Protein AF-G8BQT1-F1 (afdb_monomer)

Nearest PDB structures (foldseek):
  8h2i-assembly1_ch  TM=5.719E-01  e=2.050E+00  Paramecium bursaria Chlorella virus 1
  5mmm-assembly1_t  TM=3.928E-01  e=2.296E+00  Spinacia oleracea
  8s9s-assembly1_4  TM=4.105E-01  e=6.371E+00  Homo sapiens
  8g3k-assembly1_A  TM=3.307E-01  e=2.880E+00  Thermoplasma acidophilum

InterPro domains:
  IPR003103 BAG domain [PF02179] (77-161)
  IPR003103 BAG domain [PS51035] (76-162)
  IPR003103 BAG domain [SM00264] (76-162)
  IPR036533 BAG domain superfamily [G3DSA:1.20.58.120] (44-163)

Mean predicted aligned error: 17.6 Å

Secondary structure (DSSP, 8-state):
-HHHHHHHHHHHHHHHHHHSSS-SSSTTS-SSSSSSSSSSTTS-------------------------PPPPHHHHHHHHHHHIIIIIHHHHHHHHHS----HHHHHHHHHHHHHHHHHHHHHHT---TT---HHHHHHHHHHHHHHHHHHHHHHHHHHHTT-

pLDDT: mean 77.18, std 21.78, range [40.47, 98.38]

Radius of gyration: 25.35 Å; Cα contacts (8 Å, |Δi|>4): 54; chains: 1; bounding box: 55×71×44 Å

Structure (mmCIF, N/CA/C/O backbone):
data_AF-G8BQT1-F1
#
_entry.id   AF-G8BQT1-F1
#
loop_
_atom_site.group_PDB
_atom_site.id
_atom_site.type_symbol
_atom_site.label_atom_id
_atom_site.label_alt_id
_atom_site.label_comp_id
_atom_site.label_asym_id
_atom_site.label_entity_id
_atom_site.label_seq_id
_atom_site.pdbx_PDB_ins_code
_atom_site.Cartn_x
_atom_site.Cartn_y
_atom_site.Cartn_z
_atom_site.occupancy
_atom_site.B_iso_or_equiv
_atom_site.auth_seq_id
_atom_site.auth_comp_id
_atom_site.auth_asym_id
_atom_site.auth_atom_id
_atom_site.pdbx_PDB_model_num
ATOM 1 N N . MET A 1 1 ? 0.818 -23.096 -21.184 1.00 52.56 1 MET A N 1
ATOM 2 C CA . MET A 1 1 ? 0.727 -21.681 -20.762 1.00 52.56 1 MET A CA 1
ATOM 3 C C . MET A 1 1 ? -0.495 -20.977 -21.369 1.00 52.56 1 MET A C 1
ATOM 5 O O . MET A 1 1 ? -0.801 -19.881 -20.934 1.00 52.56 1 MET A O 1
ATOM 9 N N . ASP A 1 2 ? -1.250 -21.609 -22.280 1.00 54.81 2 ASP A N 1
ATOM 10 C CA . ASP A 1 2 ? -2.342 -20.947 -23.026 1.00 54.81 2 ASP A CA 1
ATOM 11 C C . ASP A 1 2 ? -3.727 -20.986 -22.358 1.00 54.81 2 ASP A C 1
ATOM 13 O O . ASP A 1 2 ? -4.581 -20.151 -22.640 1.00 54.81 2 ASP A O 1
ATOM 17 N N . LEU A 1 3 ? -3.955 -21.904 -21.414 1.00 52.44 3 LEU A N 1
ATOM 18 C CA . LEU A 1 3 ? -5.276 -22.094 -20.796 1.00 52.44 3 LEU A CA 1
ATOM 19 C C . LEU A 1 3 ? -5.653 -20.969 -19.813 1.00 52.44 3 LEU A C 1
ATOM 21 O O . LEU A 1 3 ? -6.826 -20.660 -19.629 1.00 52.44 3 LEU A O 1
ATOM 25 N N . PHE A 1 4 ? -4.650 -20.326 -19.208 1.00 53.50 4 PHE A N 1
ATOM 26 C CA . PHE A 1 4 ? -4.848 -19.231 -18.255 1.00 53.50 4 PHE A CA 1
ATOM 27 C C . PHE A 1 4 ? -5.068 -17.884 -18.963 1.00 53.50 4 PHE A C 1
ATOM 29 O O . PHE A 1 4 ? -5.833 -17.052 -18.483 1.00 53.50 4 PHE A O 1
ATOM 36 N N . GLN A 1 5 ? -4.455 -17.698 -20.139 1.00 55.06 5 GLN A N 1
ATOM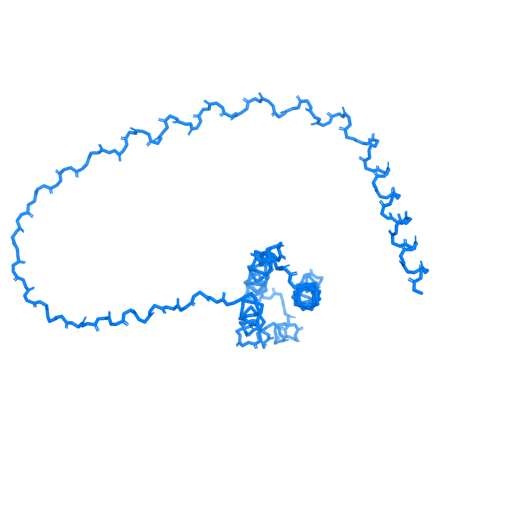 37 C CA . GLN A 1 5 ? -4.669 -16.530 -20.997 1.00 55.06 5 GLN A CA 1
ATOM 38 C C . GLN A 1 5 ? -6.100 -16.527 -21.558 1.00 55.06 5 GLN A C 1
ATOM 40 O O . GLN A 1 5 ? -6.791 -15.513 -21.522 1.00 55.06 5 GLN A O 1
ATOM 45 N N . GLN A 1 6 ? -6.568 -17.699 -21.999 1.00 61.28 6 GLN A N 1
ATOM 46 C CA . GLN A 1 6 ? -7.884 -17.858 -22.611 1.00 61.28 6 GLN A CA 1
ATOM 47 C C . GLN A 1 6 ? -9.032 -17.677 -21.605 1.00 61.28 6 GLN A C 1
ATOM 49 O O . GLN A 1 6 ? -10.065 -17.101 -21.953 1.00 61.28 6 GLN A O 1
ATOM 54 N N . LEU A 1 7 ? -8.843 -18.105 -20.350 1.00 55.06 7 LEU A N 1
ATOM 55 C CA . LEU A 1 7 ? -9.815 -17.870 -19.279 1.00 55.06 7 LEU A CA 1
ATOM 56 C C . LEU A 1 7 ? -9.953 -16.367 -18.981 1.00 55.06 7 LEU A C 1
ATOM 58 O O . LEU A 1 7 ? -11.063 -15.848 -18.901 1.00 55.06 7 LEU A O 1
ATOM 62 N N . PHE A 1 8 ? -8.825 -15.650 -18.927 1.00 65.56 8 PHE A N 1
ATOM 63 C CA . PHE A 1 8 ? -8.806 -14.215 -18.644 1.00 65.56 8 PHE A CA 1
ATOM 64 C C . PHE A 1 8 ? -9.430 -13.383 -19.777 1.00 65.56 8 PHE A C 1
ATOM 66 O O . PHE A 1 8 ? -10.207 -12.470 -19.507 1.00 65.56 8 PHE A O 1
ATOM 73 N N . ASP A 1 9 ? -9.148 -13.722 -21.041 1.00 69.75 9 ASP A N 1
ATOM 74 C CA . ASP A 1 9 ? -9.708 -13.021 -22.205 1.00 69.75 9 ASP A CA 1
ATOM 75 C C . ASP A 1 9 ? -11.224 -13.213 -22.346 1.00 69.75 9 ASP A C 1
ATOM 77 O O . ASP A 1 9 ? -11.929 -12.304 -22.795 1.00 69.75 9 ASP A O 1
ATOM 81 N N . THR A 1 10 ? -11.740 -14.384 -21.967 1.00 67.25 10 THR A N 1
ATOM 82 C CA . THR A 1 10 ? -13.173 -14.691 -22.083 1.00 67.25 10 THR A CA 1
ATOM 83 C C . THR A 1 10 ? -13.983 -13.917 -21.042 1.00 67.25 10 THR A C 1
ATOM 85 O O . THR A 1 10 ? -14.992 -13.292 -21.384 1.00 67.25 10 THR A O 1
ATOM 88 N N . ASP A 1 11 ? -13.492 -13.859 -19.801 1.00 67.00 11 ASP A N 1
ATOM 89 C CA . ASP A 1 11 ? -14.143 -13.115 -18.721 1.00 67.00 11 ASP A CA 1
ATOM 90 C C . ASP A 1 11 ? -14.103 -11.598 -18.962 1.00 67.00 11 ASP A C 1
ATOM 92 O O . ASP A 1 11 ? -15.129 -10.925 -18.819 1.00 67.00 11 ASP A O 1
ATOM 96 N N . LEU A 1 12 ? -12.969 -11.057 -19.430 1.00 61.59 12 LEU A N 1
ATOM 97 C CA . LEU A 1 12 ? -12.832 -9.631 -19.765 1.00 61.59 12 LEU A CA 1
ATOM 98 C C . LEU A 1 12 ? -13.763 -9.199 -20.900 1.00 61.59 12 LEU A C 1
ATOM 100 O O . LEU A 1 12 ? -14.423 -8.163 -20.797 1.00 61.59 12 LEU A O 1
ATOM 104 N N . LYS A 1 13 ? -13.857 -9.996 -21.972 1.00 65.38 13 LYS A N 1
ATOM 105 C CA . LYS A 1 13 ? -14.766 -9.705 -23.093 1.00 65.38 13 LYS A CA 1
ATOM 106 C C . LYS A 1 13 ? -16.230 -9.728 -22.661 1.00 65.38 13 LYS A C 1
ATOM 108 O O . LYS A 1 13 ? -17.010 -8.903 -23.135 1.00 65.38 13 LYS A O 1
ATOM 113 N N . SER A 1 14 ? -16.601 -10.618 -21.739 1.00 64.81 14 SER A N 1
ATOM 114 C CA . SER A 1 14 ? -17.972 -10.683 -21.220 1.00 64.81 14 SER A CA 1
ATOM 115 C C . SER A 1 14 ? -18.348 -9.439 -20.397 1.00 64.81 14 SER A C 1
ATOM 117 O O . SER A 1 14 ? -19.449 -8.910 -20.551 1.00 64.81 14 SER A O 1
ATOM 119 N N . LEU A 1 15 ? -17.415 -8.908 -19.597 1.00 57.41 15 LEU A N 1
ATOM 120 C CA . LEU A 1 15 ? -17.624 -7.707 -18.780 1.00 57.41 15 LEU A CA 1
ATOM 121 C C . LEU A 1 15 ? -17.677 -6.426 -19.625 1.00 57.41 15 LEU A C 1
ATOM 123 O O . LEU A 1 15 ? -18.504 -5.548 -19.367 1.00 57.41 15 LEU A O 1
ATOM 127 N N . ILE A 1 16 ? -16.849 -6.338 -20.672 1.00 61.84 16 ILE A N 1
ATOM 128 C CA . ILE A 1 16 ? -16.875 -5.216 -21.623 1.00 61.84 16 ILE A CA 1
ATOM 129 C C . ILE A 1 16 ? -18.196 -5.208 -22.402 1.00 61.84 16 ILE A C 1
ATOM 131 O O . ILE A 1 16 ? -18.852 -4.170 -22.471 1.00 61.84 16 ILE A O 1
ATOM 135 N N . ASN A 1 17 ? -18.641 -6.363 -22.910 1.00 59.59 17 ASN A N 1
ATOM 136 C CA . ASN A 1 17 ? -19.909 -6.459 -23.641 1.00 59.59 17 ASN A CA 1
ATOM 137 C C . ASN A 1 17 ? -21.129 -6.186 -22.750 1.00 59.59 17 ASN A C 1
ATOM 139 O O . ASN A 1 17 ? -22.110 -5.614 -23.218 1.00 59.59 17 ASN A O 1
ATOM 143 N N . LYS A 1 18 ? -21.065 -6.529 -21.457 1.00 52.91 18 LYS A N 1
ATOM 144 C CA . LYS A 1 18 ? -22.128 -6.202 -20.497 1.00 52.91 18 LYS A CA 1
ATOM 145 C C . LYS A 1 18 ? -22.198 -4.701 -20.177 1.00 52.91 18 LYS A C 1
ATOM 147 O O . LYS A 1 18 ? -23.274 -4.199 -19.890 1.00 52.91 18 LYS A O 1
ATOM 152 N N . THR A 1 19 ? -21.085 -3.973 -20.295 1.00 48.53 19 THR A N 1
ATOM 153 C CA . THR A 1 19 ? -20.998 -2.537 -19.962 1.00 48.53 19 THR A CA 1
ATOM 154 C C . THR A 1 19 ? -21.364 -1.610 -21.137 1.00 48.53 19 THR A C 1
ATOM 156 O O . THR A 1 19 ? -21.587 -0.415 -20.937 1.00 48.53 19 THR A O 1
ATOM 159 N N . GLN A 1 20 ? -21.472 -2.123 -22.369 1.00 50.78 20 GLN A N 1
ATOM 160 C CA . GLN A 1 20 ? -21.823 -1.300 -23.538 1.00 50.78 20 GLN A CA 1
ATOM 161 C C . GLN A 1 20 ? -23.331 -1.071 -23.735 1.00 50.78 20 GLN A C 1
ATOM 163 O O . GLN A 1 20 ? -23.698 -0.119 -24.421 1.00 50.78 20 GLN A O 1
ATOM 168 N N . ASN A 1 21 ? -24.204 -1.857 -23.098 1.00 54.78 21 ASN A N 1
ATOM 169 C CA . ASN A 1 21 ? -25.655 -1.725 -23.291 1.00 54.78 21 ASN A CA 1
ATOM 170 C C . ASN A 1 21 ? -26.336 -0.708 -22.354 1.00 54.78 21 ASN A C 1
ATOM 172 O O . ASN A 1 21 ? -27.424 -0.240 -22.678 1.00 54.78 21 ASN A O 1
ATOM 176 N N . ASP A 1 22 ? -25.684 -0.289 -21.263 1.00 51.84 22 ASP A N 1
ATOM 177 C CA . ASP A 1 22 ? -26.318 0.559 -20.235 1.00 51.84 22 ASP A CA 1
ATOM 178 C C . ASP A 1 22 ? -25.917 2.050 -20.313 1.00 51.84 22 ASP A C 1
ATOM 180 O O . ASP A 1 22 ? -26.463 2.888 -19.597 1.00 51.84 22 ASP A O 1
ATOM 184 N N . ASN A 1 23 ? -24.990 2.423 -21.206 1.00 50.78 23 ASN A N 1
ATOM 185 C CA . ASN A 1 23 ? -24.334 3.741 -21.182 1.00 50.78 23 ASN A CA 1
ATOM 186 C C . ASN A 1 23 ? -24.748 4.730 -22.288 1.00 50.78 23 ASN A C 1
ATOM 188 O O . ASN A 1 23 ? -24.192 5.824 -22.354 1.00 50.78 23 ASN A O 1
ATOM 192 N N . LEU A 1 24 ? -25.753 4.425 -23.117 1.00 46.53 24 LEU A N 1
ATOM 193 C CA . LEU A 1 24 ? -26.230 5.365 -24.151 1.00 46.53 24 LEU A CA 1
ATOM 194 C C . LEU A 1 24 ? -27.171 6.472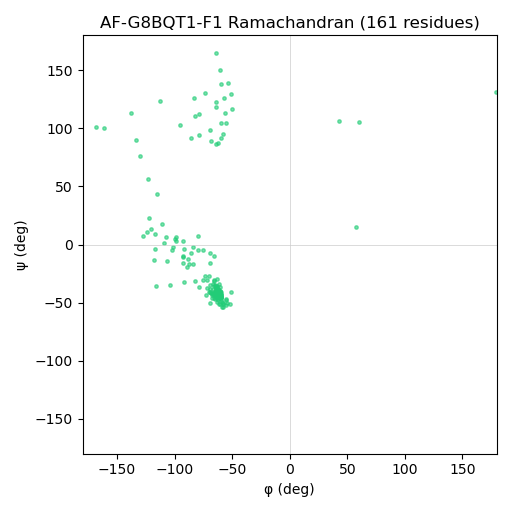 -23.625 1.00 46.53 24 LEU A C 1
ATOM 196 O O . LEU A 1 24 ? -27.515 7.382 -24.372 1.00 46.53 24 LEU A O 1
ATOM 200 N N . MET A 1 25 ? -27.550 6.440 -22.341 1.00 46.62 25 MET A N 1
ATOM 201 C CA . MET A 1 25 ? -28.418 7.452 -21.708 1.00 46.62 25 MET A CA 1
ATOM 202 C C . MET A 1 25 ? -27.689 8.416 -20.754 1.00 46.62 25 MET A C 1
ATOM 204 O O . MET A 1 25 ? -28.234 9.463 -20.417 1.00 46.62 25 MET A O 1
ATOM 208 N N . ALA A 1 26 ? -26.451 8.125 -20.341 1.00 48.44 26 ALA A N 1
ATOM 209 C CA . ALA A 1 26 ? -25.734 8.940 -19.348 1.00 48.44 26 ALA A CA 1
ATOM 210 C C . ALA A 1 26 ? -24.840 10.047 -19.953 1.00 48.44 26 ALA A C 1
ATOM 212 O O . ALA A 1 26 ? -24.363 10.926 -19.236 1.00 48.44 26 ALA A O 1
ATOM 213 N N . THR A 1 27 ? -24.614 10.043 -21.271 1.00 51.41 27 THR A N 1
ATOM 214 C CA . THR A 1 27 ? -23.631 10.921 -21.944 1.00 51.41 27 THR A CA 1
ATOM 215 C C . THR A 1 27 ? -24.153 12.330 -22.284 1.00 51.41 27 THR A C 1
ATOM 217 O O . THR A 1 27 ? -23.384 13.163 -22.752 1.00 51.41 27 THR A O 1
ATOM 220 N N . LEU A 1 28 ? -25.424 12.662 -22.014 1.00 52.19 28 LEU A N 1
ATOM 221 C CA . LEU A 1 28 ? -26.019 13.957 -22.405 1.00 52.19 28 LEU A CA 1
ATOM 222 C C . LEU A 1 28 ? -26.080 15.040 -21.306 1.00 52.19 28 LEU A C 1
ATOM 224 O O . LEU A 1 28 ? -26.563 16.135 -21.581 1.00 52.19 28 LEU A O 1
ATOM 228 N N . CYS A 1 29 ? -25.560 14.806 -20.093 1.00 52.22 29 CYS A N 1
ATOM 229 C CA . CYS A 1 29 ? -25.749 15.741 -18.965 1.00 52.22 29 CYS A CA 1
ATOM 230 C C . CYS A 1 29 ? -24.505 16.539 -18.505 1.00 52.22 29 CYS A C 1
ATOM 232 O O . CYS A 1 29 ? -24.621 17.325 -17.568 1.00 52.22 29 CYS A O 1
ATOM 234 N N . ILE A 1 30 ? -23.323 16.396 -19.126 1.00 53.72 30 ILE A N 1
ATOM 235 C CA . ILE A 1 30 ? -22.056 16.981 -18.608 1.00 53.72 30 ILE A CA 1
ATOM 236 C C . ILE A 1 30 ? -21.452 18.054 -19.543 1.00 53.72 30 ILE A C 1
ATOM 238 O O . ILE A 1 30 ? -20.251 18.085 -19.785 1.00 53.72 30 ILE A O 1
ATOM 242 N N . THR A 1 31 ? -22.263 18.966 -20.086 1.00 55.53 31 THR A N 1
ATOM 243 C CA . THR A 1 31 ? -21.783 20.098 -20.922 1.00 55.53 31 THR A CA 1
ATOM 244 C C . THR A 1 31 ? -22.174 21.485 -20.388 1.00 55.53 31 THR A C 1
ATOM 246 O O . THR A 1 31 ? -22.195 22.450 -21.145 1.00 55.53 31 THR A O 1
ATOM 249 N N . GLY A 1 32 ? -22.459 21.626 -19.083 1.00 52.59 32 GLY A N 1
ATOM 250 C CA . GLY A 1 32 ? -23.057 22.860 -18.536 1.00 52.59 32 GLY A CA 1
ATOM 251 C C . GLY A 1 32 ? -22.284 23.684 -17.493 1.00 52.59 32 GLY A C 1
ATOM 252 O O . GLY A 1 32 ? -22.700 24.806 -17.230 1.00 52.59 32 GLY A O 1
ATOM 253 N N . VAL A 1 33 ? -21.205 23.196 -16.858 1.00 53.03 33 VAL A N 1
ATOM 254 C CA . VAL A 1 33 ? -20.730 23.806 -15.579 1.00 53.03 33 VAL A CA 1
ATOM 255 C C . VAL A 1 33 ? -19.261 24.283 -15.581 1.00 53.03 33 VAL A C 1
ATOM 257 O O . VAL A 1 33 ? -18.722 24.661 -14.548 1.00 53.03 33 VAL A O 1
ATOM 260 N N . THR A 1 34 ? -18.574 24.340 -16.725 1.00 51.84 34 THR A N 1
ATOM 261 C CA . THR A 1 34 ? -17.126 24.661 -16.770 1.00 51.84 34 THR A CA 1
ATOM 262 C C . THR A 1 34 ? -16.763 26.142 -16.976 1.00 51.84 34 THR A C 1
ATOM 264 O O . THR A 1 34 ? -15.579 26.466 -17.023 1.00 51.84 34 THR A O 1
ATOM 267 N N . ALA A 1 35 ? -17.721 27.075 -17.052 1.00 55.19 35 ALA A N 1
ATOM 268 C CA . ALA A 1 35 ? -17.442 28.449 -17.504 1.00 55.19 35 ALA A CA 1
ATOM 269 C C . ALA A 1 35 ? -17.309 29.545 -16.418 1.00 55.19 35 ALA A C 1
ATOM 271 O O . ALA A 1 35 ? -17.028 30.688 -16.768 1.00 55.19 35 ALA A O 1
ATOM 272 N N . THR A 1 36 ? -17.476 29.267 -15.117 1.00 54.00 36 THR A N 1
ATOM 273 C CA . THR A 1 36 ? -17.585 30.346 -14.099 1.00 54.00 36 THR A CA 1
ATOM 274 C C . THR A 1 36 ? -16.484 30.403 -13.032 1.00 54.00 36 THR A C 1
ATOM 276 O O . THR A 1 36 ? -16.444 31.364 -12.267 1.00 54.00 36 THR A O 1
ATOM 279 N N . LEU A 1 37 ? -15.531 29.462 -12.991 1.00 54.06 37 LEU A N 1
ATOM 280 C CA . LEU A 1 37 ? -14.495 29.420 -11.937 1.00 54.06 37 LEU A CA 1
ATOM 281 C C . LEU A 1 37 ? -13.121 30.004 -12.328 1.00 54.06 37 LEU A C 1
ATOM 283 O O . LEU A 1 37 ? -12.194 29.976 -11.522 1.00 54.06 37 LEU A O 1
ATOM 287 N N . LEU A 1 38 ? -12.978 30.592 -13.522 1.00 55.50 38 LEU A N 1
ATOM 288 C CA . LEU A 1 38 ? -11.717 31.202 -13.987 1.00 55.50 38 LEU A CA 1
ATOM 289 C C . LEU A 1 38 ? -11.572 32.707 -13.676 1.00 55.50 38 LEU A C 1
ATOM 291 O O . LEU A 1 38 ? -10.509 33.276 -13.908 1.00 55.50 38 LEU A O 1
ATOM 295 N N . ALA A 1 39 ? -12.586 33.361 -13.099 1.00 54.22 39 ALA A N 1
ATOM 296 C CA . ALA A 1 39 ? -12.560 34.809 -12.844 1.00 54.22 39 ALA A CA 1
ATOM 297 C C . ALA A 1 39 ? -12.037 35.222 -11.449 1.00 54.22 39 ALA A C 1
ATOM 299 O O . ALA A 1 39 ? -11.786 36.402 -11.216 1.00 54.22 39 ALA A O 1
ATOM 300 N N . ILE A 1 40 ? -11.837 34.285 -10.512 1.00 56.19 40 ILE A N 1
ATOM 301 C CA . ILE A 1 40 ? -11.479 34.618 -9.114 1.00 56.19 40 ILE A CA 1
ATOM 302 C C . ILE A 1 40 ? -9.953 34.634 -8.881 1.00 56.19 40 ILE A C 1
ATOM 304 O O . ILE A 1 40 ? -9.473 35.239 -7.923 1.00 56.19 40 ILE A O 1
ATOM 308 N N . PHE A 1 41 ? -9.151 34.054 -9.781 1.00 52.88 41 PHE A N 1
ATOM 309 C CA . PHE A 1 41 ? -7.697 33.944 -9.588 1.00 52.88 41 PHE A CA 1
ATOM 310 C C . PHE A 1 41 ? -6.874 35.168 -10.040 1.00 52.88 41 PHE A C 1
ATOM 312 O O . PHE A 1 41 ? -5.683 35.234 -9.745 1.00 52.88 41 PHE A O 1
ATOM 319 N N . LEU A 1 42 ? -7.481 36.165 -10.699 1.00 55.81 42 LEU A N 1
ATOM 320 C CA . LEU A 1 42 ? -6.756 37.306 -11.289 1.00 55.81 42 LEU A CA 1
ATOM 321 C C . LEU A 1 42 ? -6.755 38.602 -10.452 1.00 55.81 42 LEU A C 1
ATOM 323 O O . LEU A 1 42 ? -6.230 39.612 -10.907 1.00 55.81 42 LEU A O 1
ATOM 327 N N . LEU A 1 43 ? -7.278 38.600 -9.218 1.00 52.12 43 LEU A N 1
ATOM 328 C CA . LEU A 1 43 ? -7.468 39.836 -8.430 1.00 52.12 43 LEU A CA 1
ATOM 329 C C . LEU A 1 43 ? -6.733 39.906 -7.083 1.00 52.12 43 LEU A C 1
ATOM 331 O O . LEU A 1 43 ? -6.988 40.813 -6.295 1.00 52.12 43 LEU A O 1
ATOM 335 N N . LYS A 1 44 ? -5.775 39.014 -6.800 1.00 46.50 44 LYS A N 1
ATOM 336 C CA . LYS A 1 44 ? -5.012 39.070 -5.535 1.00 46.50 44 LYS A CA 1
ATOM 337 C C . LYS A 1 44 ? -3.505 39.171 -5.748 1.00 46.50 44 LYS A C 1
ATOM 339 O O . LYS A 1 44 ? -2.721 38.381 -5.239 1.00 46.50 44 LYS A O 1
ATOM 344 N N . SER A 1 45 ? -3.118 40.206 -6.490 1.00 45.41 45 SER A N 1
ATOM 345 C CA . SER A 1 45 ? -1.738 40.656 -6.685 1.00 45.41 45 SER A CA 1
ATOM 346 C C . SER A 1 45 ? -1.648 42.167 -6.424 1.00 45.41 45 SER A C 1
ATOM 348 O O . SER A 1 45 ? -1.562 42.961 -7.353 1.00 45.41 45 SER A O 1
ATOM 350 N N . SER A 1 46 ? -1.666 42.576 -5.152 1.00 47.00 46 SER A N 1
ATOM 351 C CA . SER A 1 46 ? -0.982 43.798 -4.699 1.00 47.00 46 SER A CA 1
ATOM 352 C C . SER A 1 46 ? -0.928 43.843 -3.170 1.00 47.00 46 SER A C 1
ATOM 354 O O . SER A 1 46 ? -1.893 44.205 -2.501 1.00 47.00 46 SER A O 1
ATOM 356 N N . SER A 1 47 ? 0.221 43.501 -2.597 1.00 40.50 47 SER A N 1
ATOM 357 C CA . SER A 1 47 ? 0.580 43.911 -1.240 1.00 40.50 47 SER A CA 1
ATOM 358 C C . SER A 1 47 ? 2.011 44.428 -1.284 1.00 40.50 47 SER A C 1
ATOM 360 O O . SER A 1 47 ? 2.983 43.683 -1.183 1.00 40.50 47 SER A O 1
ATOM 362 N N . ALA A 1 48 ? 2.127 45.730 -1.536 1.00 47.06 48 ALA A N 1
ATOM 363 C CA . ALA A 1 48 ? 3.370 46.473 -1.435 1.00 47.06 48 ALA A CA 1
ATOM 364 C C . ALA A 1 48 ? 3.548 46.925 0.022 1.00 47.06 48 ALA A C 1
ATOM 366 O O . ALA A 1 48 ? 3.071 47.983 0.423 1.00 47.06 48 ALA A O 1
ATOM 367 N N . GLY A 1 49 ? 4.226 46.107 0.827 1.00 40.47 49 GLY A N 1
ATOM 368 C CA . GLY A 1 49 ? 4.617 46.452 2.193 1.00 40.47 49 GLY A CA 1
ATOM 369 C C . GLY A 1 49 ? 6.044 47.000 2.252 1.00 40.47 49 GLY A C 1
ATOM 370 O O . GLY A 1 49 ? 7.007 46.238 2.211 1.00 40.47 49 GLY A O 1
ATOM 371 N N . LYS A 1 50 ? 6.201 48.322 2.387 1.00 45.78 50 LYS A N 1
ATOM 372 C CA . LYS A 1 50 ? 7.447 48.956 2.857 1.00 45.78 50 LYS A CA 1
ATOM 373 C C . LYS A 1 50 ? 7.470 48.943 4.391 1.00 45.78 50 LYS A C 1
ATOM 375 O O . LYS A 1 50 ? 6.584 49.550 4.973 1.00 45.78 50 LYS A O 1
ATOM 380 N N . SER A 1 51 ? 8.526 48.416 5.031 1.00 42.34 51 SER A N 1
ATOM 381 C CA . SER A 1 51 ? 9.253 49.132 6.108 1.00 42.34 51 SER A CA 1
ATOM 382 C C . SER A 1 51 ? 10.431 48.358 6.736 1.00 42.34 51 SER A C 1
ATOM 384 O O . SER A 1 51 ? 10.276 47.245 7.220 1.00 42.34 51 SER A O 1
ATOM 386 N N . LYS A 1 52 ? 11.566 49.071 6.816 1.00 43.84 52 LYS A N 1
ATOM 387 C CA . LYS A 1 52 ? 12.546 49.196 7.922 1.00 43.84 52 LYS A CA 1
ATOM 388 C C . LYS A 1 52 ? 13.312 47.964 8.464 1.00 43.84 52 LYS A C 1
ATOM 390 O O . LYS A 1 52 ? 12.861 47.227 9.323 1.00 43.84 52 LYS A O 1
ATOM 395 N N . LYS A 1 53 ? 14.597 47.935 8.073 1.00 45.69 53 LYS A N 1
ATOM 396 C CA . LYS A 1 53 ? 15.820 48.000 8.914 1.00 45.69 53 LYS A CA 1
ATOM 397 C C . LYS A 1 53 ? 15.836 47.175 10.218 1.00 45.69 53 LYS A C 1
ATOM 399 O O . LYS A 1 53 ? 15.347 47.613 11.250 1.00 45.69 53 LYS A O 1
ATOM 404 N N . GLY A 1 54 ? 16.601 46.080 10.200 1.00 41.75 54 GLY A N 1
ATOM 405 C CA . GLY A 1 54 ? 17.077 45.382 11.398 1.00 41.75 54 GLY A CA 1
ATOM 406 C C . GLY A 1 54 ? 18.276 44.480 11.094 1.00 41.75 54 GLY A C 1
ATOM 407 O O . GLY A 1 54 ? 18.119 43.380 10.575 1.00 41.75 54 GLY A O 1
ATOM 408 N N . LYS A 1 55 ? 19.493 44.946 11.409 1.00 49.41 55 LYS A N 1
ATOM 409 C CA . LYS A 1 55 ? 20.727 44.141 11.390 1.00 49.41 55 LYS A CA 1
ATOM 410 C C . LYS A 1 55 ? 20.627 43.036 12.449 1.00 49.41 55 LYS A C 1
ATOM 412 O O . LYS A 1 55 ? 20.623 43.350 13.634 1.00 49.41 55 LYS A O 1
ATOM 417 N N . LYS A 1 56 ? 20.674 41.762 12.049 1.00 46.44 56 LYS A N 1
ATOM 418 C CA . LYS A 1 56 ? 21.165 40.666 12.905 1.00 46.44 56 LYS A CA 1
ATOM 419 C C . LYS A 1 56 ? 22.044 39.724 12.081 1.00 46.44 56 LYS A C 1
ATOM 421 O O . LYS A 1 56 ? 21.571 39.048 11.173 1.00 46.44 56 LYS A O 1
ATOM 426 N N . LYS A 1 57 ? 23.340 39.710 12.417 1.00 51.62 57 LYS A N 1
ATOM 427 C CA . LYS A 1 57 ? 24.327 38.699 12.010 1.00 51.62 57 LYS A CA 1
ATOM 428 C C . LYS A 1 57 ? 23.742 37.315 12.318 1.00 51.62 57 LYS A C 1
ATOM 430 O O . LYS A 1 57 ? 23.522 37.000 13.483 1.00 51.62 57 LYS A O 1
ATOM 435 N N . LYS A 1 58 ? 23.514 36.492 11.295 1.00 45.09 58 LYS A N 1
ATOM 436 C CA . LYS A 1 58 ? 23.342 35.046 11.456 1.00 45.09 58 LYS A CA 1
ATOM 437 C C . LYS A 1 58 ? 24.535 34.366 10.806 1.00 45.09 58 LYS A C 1
ATOM 439 O O . LYS A 1 58 ? 24.831 34.613 9.638 1.00 45.09 58 LYS A O 1
ATOM 444 N N . LEU A 1 59 ? 25.237 33.562 11.602 1.00 48.81 59 LEU A N 1
ATOM 445 C CA . LEU A 1 59 ? 26.283 32.671 11.131 1.00 48.81 59 LEU A CA 1
ATOM 446 C C . LEU A 1 59 ? 25.733 31.844 9.965 1.00 48.81 59 LEU A C 1
ATOM 448 O O . LEU A 1 59 ? 24.662 31.242 10.075 1.00 48.81 59 LEU A O 1
ATOM 452 N N . LYS A 1 60 ? 26.475 31.821 8.853 1.00 44.41 60 LYS A N 1
ATOM 453 C CA . LYS A 1 60 ? 26.261 30.880 7.754 1.00 44.41 60 LYS A CA 1
ATOM 454 C C . LYS A 1 60 ? 26.527 29.471 8.287 1.00 44.41 60 LYS A C 1
ATOM 456 O O . LYS A 1 60 ? 27.629 28.952 8.157 1.00 44.41 60 LYS A O 1
ATOM 461 N N . LYS A 1 61 ? 25.513 28.840 8.879 1.00 49.12 61 LYS A N 1
ATOM 462 C CA . LYS A 1 61 ? 25.451 27.382 8.944 1.00 49.12 61 LYS A CA 1
ATOM 463 C C . LYS A 1 61 ? 25.214 26.954 7.501 1.00 49.12 61 LYS A C 1
ATOM 465 O O . LYS A 1 61 ? 24.108 27.116 6.986 1.00 49.12 61 LYS A O 1
ATOM 470 N N . GLN A 1 62 ? 26.289 26.566 6.815 1.00 47.16 62 GLN A N 1
ATOM 471 C CA . GLN A 1 62 ? 26.212 25.918 5.514 1.00 47.16 62 GLN A CA 1
ATOM 472 C C . GLN A 1 62 ? 25.361 24.669 5.709 1.00 47.16 62 GLN A C 1
ATOM 474 O O . GLN A 1 62 ? 25.815 23.633 6.179 1.00 47.16 62 GLN A O 1
ATOM 479 N N . ASN A 1 63 ? 24.075 24.823 5.426 1.00 42.97 63 ASN A N 1
ATOM 480 C CA . ASN A 1 63 ? 23.161 23.727 5.245 1.00 42.97 63 ASN A CA 1
ATOM 481 C C . ASN A 1 63 ? 23.634 23.086 3.939 1.00 42.97 63 ASN A C 1
ATOM 483 O O . ASN A 1 63 ? 23.261 23.545 2.858 1.00 42.97 63 ASN A O 1
ATOM 487 N N . MET A 1 64 ? 24.571 22.134 4.031 1.00 50.75 64 MET A N 1
ATOM 488 C CA . MET A 1 64 ? 24.855 21.230 2.926 1.00 50.75 64 MET A CA 1
ATOM 489 C C . MET A 1 64 ? 23.542 20.504 2.671 1.00 50.75 64 MET A C 1
ATOM 491 O O . MET A 1 64 ? 23.223 19.503 3.307 1.00 50.75 64 MET A O 1
ATOM 495 N N . LYS A 1 65 ? 22.738 21.072 1.770 1.00 51.00 65 LYS A N 1
ATOM 496 C CA . LYS A 1 65 ? 21.665 20.364 1.099 1.00 51.00 65 LYS A CA 1
ATOM 497 C C . LYS A 1 65 ? 22.374 19.269 0.322 1.00 51.00 65 LYS A C 1
ATOM 499 O O . LYS A 1 65 ? 22.797 19.489 -0.807 1.00 51.00 65 LYS A O 1
ATOM 504 N N . VAL A 1 66 ? 22.588 18.128 0.973 1.00 55.72 66 VAL A N 1
ATOM 505 C CA . VAL A 1 66 ? 22.913 16.885 0.288 1.00 55.72 66 VAL A CA 1
ATOM 506 C C . VAL A 1 66 ? 21.774 16.719 -0.699 1.00 55.72 66 VAL A C 1
ATOM 508 O O . VAL A 1 66 ? 20.630 16.495 -0.301 1.00 55.72 66 VAL A O 1
ATOM 511 N N . ALA A 1 67 ? 22.052 16.999 -1.970 1.00 57.56 67 ALA A N 1
ATOM 512 C CA . ALA A 1 67 ? 21.089 16.821 -3.032 1.00 57.56 67 ALA A CA 1
ATOM 513 C C . ALA A 1 67 ? 20.725 15.337 -2.999 1.00 57.56 67 ALA A C 1
ATOM 515 O O . ALA A 1 67 ? 21.550 14.490 -3.342 1.00 57.56 67 ALA A O 1
ATOM 516 N N . LYS A 1 68 ? 19.535 15.018 -2.471 1.00 67.19 68 LYS A N 1
ATOM 517 C CA . LYS A 1 68 ? 19.007 13.657 -2.510 1.00 67.19 68 LYS A CA 1
ATOM 518 C C . LYS A 1 68 ? 18.998 13.276 -3.981 1.00 67.19 68 LYS A C 1
ATOM 520 O O . LYS A 1 68 ? 18.295 13.909 -4.769 1.00 67.19 68 LYS A O 1
ATOM 525 N N . LYS A 1 69 ? 19.844 12.312 -4.349 1.00 72.50 69 LYS A N 1
ATOM 526 C CA . LYS A 1 69 ? 19.850 11.762 -5.701 1.00 72.50 69 LYS A CA 1
ATOM 527 C C . LYS A 1 69 ? 18.417 11.316 -6.021 1.00 72.50 69 LYS A C 1
ATOM 529 O O . LYS A 1 69 ? 17.745 10.806 -5.117 1.00 72.50 69 LYS A O 1
ATOM 534 N N . PRO A 1 70 ? 17.922 11.557 -7.244 1.00 80.69 70 PRO A N 1
ATOM 535 C CA . PRO A 1 70 ? 16.624 11.035 -7.639 1.00 80.69 70 PRO A CA 1
ATOM 536 C C . PRO A 1 70 ? 16.658 9.511 -7.481 1.00 80.69 70 PRO A C 1
ATOM 538 O O . PRO A 1 70 ? 17.575 8.866 -7.984 1.00 80.69 70 PRO A O 1
ATOM 541 N N . LEU A 1 71 ? 15.696 8.972 -6.731 1.00 82.88 71 LEU A N 1
ATOM 542 C CA . LEU A 1 71 ? 15.569 7.534 -6.497 1.00 82.88 71 LEU A CA 1
ATOM 543 C C . LEU A 1 71 ? 15.374 6.814 -7.833 1.00 82.88 71 LEU A C 1
ATOM 545 O O . LEU A 1 71 ? 14.589 7.270 -8.677 1.00 82.88 71 LEU A O 1
ATOM 549 N N . THR A 1 72 ? 16.049 5.679 -7.995 1.00 92.00 72 THR A N 1
ATOM 550 C CA . THR A 1 72 ? 15.791 4.758 -9.108 1.00 92.00 72 THR A CA 1
ATOM 551 C C . THR A 1 72 ? 14.376 4.176 -9.009 1.00 92.00 72 THR A C 1
ATOM 553 O O . THR A 1 72 ? 13.708 4.289 -7.980 1.00 92.00 72 THR A O 1
ATOM 556 N N . LEU A 1 73 ? 13.870 3.578 -10.089 1.00 92.81 73 LEU A N 1
ATOM 557 C CA . LEU A 1 73 ? 12.518 2.999 -10.105 1.00 92.81 73 LEU A CA 1
ATOM 558 C C . LEU A 1 73 ? 12.407 1.827 -9.120 1.00 92.81 73 LEU A C 1
ATOM 560 O O . LEU A 1 73 ? 11.411 1.706 -8.412 1.00 92.81 73 LEU A O 1
ATOM 564 N N . GLU A 1 74 ? 13.465 1.023 -9.031 1.00 93.44 74 GLU A N 1
ATOM 565 C CA . GLU A 1 74 ? 13.646 -0.039 -8.047 1.00 93.44 74 GLU A CA 1
ATOM 566 C C . GLU A 1 74 ? 13.567 0.526 -6.629 1.00 93.44 74 GLU A C 1
ATOM 568 O O . GLU A 1 74 ? 12.748 0.091 -5.825 1.00 93.44 74 GLU A O 1
ATOM 573 N N . GLU A 1 75 ? 14.373 1.549 -6.340 1.00 94.31 75 GLU A N 1
ATOM 574 C CA . GLU A 1 75 ? 14.418 2.177 -5.020 1.00 94.31 75 GLU A CA 1
ATOM 575 C C . GLU A 1 75 ? 13.086 2.826 -4.634 1.00 94.31 75 GLU A C 1
ATOM 577 O O . GLU A 1 75 ? 12.765 2.887 -3.451 1.00 94.31 75 GLU A O 1
ATOM 582 N N . LYS A 1 76 ? 12.290 3.306 -5.598 1.00 95.88 76 LYS A N 1
ATOM 583 C CA . LYS A 1 76 ? 10.939 3.819 -5.322 1.00 95.88 76 LYS A CA 1
ATOM 584 C C . LYS A 1 76 ? 10.013 2.714 -4.820 1.00 95.88 76 LYS A C 1
ATOM 586 O O . LYS A 1 76 ? 9.340 2.921 -3.814 1.00 95.88 76 LYS A O 1
ATOM 591 N N . ILE A 1 77 ? 10.008 1.552 -5.479 1.00 96.81 77 ILE A N 1
ATOM 592 C CA . ILE A 1 77 ? 9.205 0.397 -5.046 1.00 96.81 77 ILE A CA 1
ATOM 593 C C . ILE A 1 77 ? 9.682 -0.078 -3.667 1.00 96.81 77 ILE A C 1
ATOM 59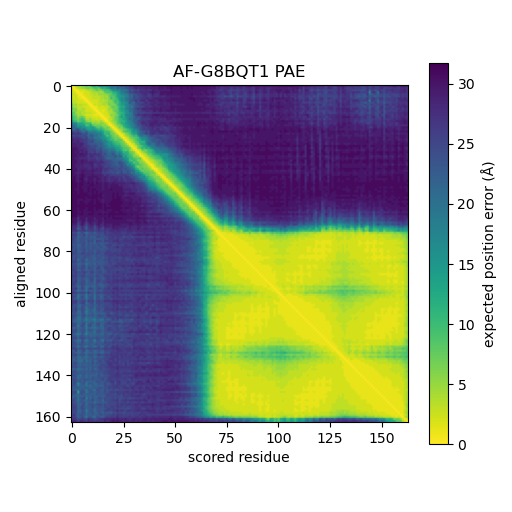5 O O . ILE A 1 77 ? 8.869 -0.247 -2.758 1.00 96.81 77 ILE A O 1
ATOM 599 N N . GLU A 1 78 ? 10.998 -0.208 -3.479 1.00 97.12 78 GLU A N 1
ATOM 600 C CA . GLU A 1 78 ? 11.575 -0.627 -2.197 1.00 97.12 78 GLU A CA 1
ATOM 601 C C . GLU A 1 78 ? 11.314 0.366 -1.076 1.00 97.12 78 GLU A C 1
ATOM 603 O O . GLU A 1 78 ? 11.059 -0.038 0.052 1.00 97.12 78 GLU A O 1
ATOM 608 N N . LYS A 1 79 ? 11.336 1.667 -1.368 1.00 97.00 79 LYS A N 1
ATOM 609 C CA . LYS A 1 79 ? 10.997 2.696 -0.388 1.00 97.00 79 LYS A CA 1
ATOM 610 C C . LYS A 1 79 ? 9.558 2.535 0.088 1.00 97.00 79 LYS A C 1
ATOM 612 O O . LYS A 1 79 ? 9.333 2.596 1.291 1.00 97.00 79 LYS A O 1
ATOM 617 N N . VAL A 1 80 ? 8.606 2.326 -0.823 1.00 97.62 80 VAL A N 1
ATOM 618 C CA . VAL A 1 80 ? 7.196 2.136 -0.451 1.00 97.62 80 VAL A CA 1
ATOM 619 C C . VAL A 1 80 ? 7.026 0.888 0.416 1.00 97.62 80 VAL A C 1
ATOM 621 O O . VAL A 1 80 ? 6.416 0.957 1.483 1.00 97.62 80 VAL A O 1
ATOM 624 N N . LEU A 1 81 ? 7.612 -0.238 0.000 1.00 97.69 81 LEU A N 1
ATOM 625 C CA . LEU A 1 81 ? 7.591 -1.472 0.789 1.00 97.69 81 LEU A CA 1
ATOM 626 C C . LEU A 1 81 ? 8.292 -1.306 2.141 1.00 97.69 81 LEU A C 1
ATOM 628 O O . LEU A 1 81 ? 7.826 -1.840 3.146 1.00 97.69 81 LEU A O 1
ATOM 632 N N . GLY A 1 82 ? 9.392 -0.558 2.181 1.00 97.62 82 GLY A N 1
ATOM 633 C CA . GLY A 1 82 ? 10.105 -0.205 3.401 1.00 97.62 82 GLY A CA 1
ATOM 634 C C . GLY A 1 82 ? 9.201 0.554 4.362 1.00 97.62 82 GLY A C 1
ATOM 635 O O . GLY A 1 82 ? 9.001 0.093 5.478 1.00 97.62 82 GLY A O 1
ATOM 636 N N . THR A 1 83 ? 8.579 1.641 3.899 1.00 97.75 83 THR A N 1
ATOM 637 C CA . THR A 1 83 ? 7.623 2.434 4.683 1.00 97.75 83 THR A CA 1
ATOM 638 C C . THR A 1 83 ? 6.484 1.572 5.222 1.00 97.75 83 THR A C 1
ATOM 640 O O . THR A 1 83 ? 6.214 1.618 6.419 1.00 97.75 83 THR A O 1
ATOM 643 N N . TYR A 1 84 ? 5.862 0.730 4.390 1.00 98.25 84 TYR A N 1
ATOM 644 C CA . TYR A 1 84 ? 4.835 -0.204 4.860 1.00 98.25 84 TYR A CA 1
ATOM 645 C C . TYR A 1 84 ? 5.350 -1.092 6.003 1.00 98.25 84 TYR A C 1
ATOM 647 O O . TYR A 1 84 ? 4.730 -1.157 7.066 1.00 98.25 84 TYR A O 1
ATOM 655 N N . ASN A 1 85 ? 6.494 -1.749 5.799 1.00 97.75 85 ASN A N 1
ATOM 656 C CA . ASN A 1 85 ? 7.042 -2.701 6.760 1.00 97.75 85 ASN A CA 1
ATOM 657 C C . ASN A 1 85 ? 7.472 -2.044 8.074 1.00 97.75 85 ASN A C 1
ATOM 659 O O . ASN A 1 85 ? 7.336 -2.672 9.117 1.00 97.75 85 ASN A O 1
ATOM 663 N N . THR A 1 86 ? 8.002 -0.820 8.033 1.00 97.44 86 THR A N 1
ATOM 664 C CA . THR A 1 86 ? 8.548 -0.157 9.224 1.00 97.44 86 THR A CA 1
ATOM 665 C C . THR A 1 86 ? 7.535 0.700 9.966 1.00 97.44 86 THR A C 1
ATOM 667 O O . THR A 1 86 ? 7.660 0.857 11.175 1.00 97.44 86 THR A O 1
ATOM 670 N N . GLU A 1 87 ? 6.576 1.309 9.264 1.00 96.88 87 GLU A N 1
ATOM 671 C CA . GLU A 1 87 ? 5.667 2.293 9.866 1.00 96.88 87 GLU A CA 1
ATOM 672 C C . GLU A 1 87 ? 4.267 1.739 10.131 1.00 96.88 87 GLU A C 1
ATOM 674 O O . GLU A 1 87 ? 3.639 2.136 11.112 1.00 96.88 87 GLU A O 1
ATOM 679 N N . TYR A 1 88 ? 3.752 0.853 9.271 1.00 97.50 88 TYR A N 1
ATOM 680 C CA . TYR A 1 88 ? 2.322 0.514 9.283 1.00 97.50 88 TYR A CA 1
ATOM 681 C C . TYR A 1 88 ? 2.043 -0.944 9.628 1.00 97.50 88 TYR A C 1
ATOM 683 O O . TYR A 1 88 ? 1.069 -1.216 10.324 1.00 97.50 88 TYR A O 1
ATOM 691 N N . ARG A 1 89 ? 2.898 -1.876 9.197 1.00 97.38 89 ARG A N 1
ATOM 692 C CA . ARG A 1 89 ? 2.666 -3.320 9.332 1.00 97.38 89 ARG A CA 1
ATOM 693 C C . ARG A 1 89 ? 2.320 -3.750 10.759 1.00 97.38 89 ARG A C 1
ATOM 695 O O . ARG A 1 89 ? 1.316 -4.425 10.962 1.00 97.38 89 ARG A O 1
ATOM 702 N N . ASP A 1 90 ? 3.123 -3.356 11.741 1.00 97.75 90 ASP A N 1
ATOM 703 C CA . ASP A 1 90 ? 2.919 -3.789 13.129 1.00 97.75 90 ASP A CA 1
ATOM 704 C C . ASP A 1 90 ? 1.657 -3.174 13.744 1.00 97.75 90 ASP A C 1
ATOM 706 O O . ASP A 1 90 ? 0.918 -3.852 14.457 1.00 97.75 90 ASP A O 1
ATOM 710 N N . GLY A 1 91 ? 1.372 -1.908 13.423 1.00 97.06 91 GLY A N 1
ATOM 711 C CA . GLY A 1 91 ? 0.155 -1.226 13.860 1.00 97.06 91 GLY A CA 1
ATOM 712 C C . GLY A 1 91 ? -1.107 -1.862 13.278 1.00 97.06 91 GLY A C 1
ATOM 713 O O . GLY A 1 91 ? -2.065 -2.101 14.008 1.00 97.06 91 GLY A O 1
ATOM 714 N N . ILE A 1 92 ? -1.071 -2.218 11.992 1.00 97.56 92 ILE A N 1
ATOM 715 C CA . ILE A 1 92 ? -2.157 -2.925 11.304 1.00 97.56 92 ILE A CA 1
ATOM 716 C C . ILE A 1 92 ? -2.382 -4.301 11.928 1.00 97.56 92 ILE A C 1
ATOM 718 O O . ILE A 1 92 ? -3.513 -4.620 12.278 1.00 97.56 92 ILE A O 1
ATOM 722 N N . ASN A 1 93 ? -1.327 -5.100 12.116 1.00 97.62 93 ASN A N 1
ATOM 723 C CA . ASN A 1 93 ? -1.453 -6.435 12.710 1.00 97.62 93 ASN A CA 1
ATOM 724 C C . ASN A 1 93 ? -2.050 -6.369 14.115 1.00 97.62 93 ASN A C 1
ATOM 726 O O . ASN A 1 93 ? -2.992 -7.094 14.422 1.00 97.62 93 ASN A O 1
ATOM 730 N N . LYS A 1 94 ? -1.562 -5.440 14.941 1.00 96.94 94 LYS A N 1
ATOM 731 C CA . LYS A 1 94 ? -2.110 -5.220 16.277 1.00 96.94 94 LYS A CA 1
ATOM 732 C C . LYS A 1 94 ? -3.588 -4.837 16.223 1.00 96.94 94 LYS A C 1
ATOM 734 O O . LYS A 1 94 ? -4.385 -5.377 16.982 1.00 96.94 94 LYS A O 1
ATOM 739 N N . LEU A 1 95 ? -3.955 -3.919 15.329 1.00 96.38 95 LEU A N 1
ATOM 740 C CA . LEU A 1 95 ? -5.340 -3.492 15.177 1.00 96.38 95 LEU A CA 1
ATOM 741 C C . LEU A 1 95 ? -6.240 -4.654 14.738 1.00 96.38 95 LEU A C 1
ATOM 743 O O . LEU A 1 95 ? -7.323 -4.797 15.289 1.00 96.38 95 LEU A O 1
ATOM 747 N N . LEU A 1 96 ? -5.786 -5.495 13.802 1.00 96.19 96 LEU A N 1
ATOM 748 C CA . LEU A 1 96 ? -6.515 -6.682 13.340 1.00 96.19 96 LEU A CA 1
ATOM 749 C C . LEU A 1 96 ? -6.760 -7.699 14.467 1.00 96.19 96 LEU A C 1
ATOM 751 O O . LEU A 1 96 ? -7.797 -8.355 14.475 1.00 96.19 96 LEU A O 1
ATOM 755 N N . GLU A 1 97 ? -5.829 -7.829 15.413 1.00 96.00 97 GLU A N 1
ATOM 756 C CA . GLU A 1 97 ? -5.943 -8.759 16.543 1.00 96.00 97 GLU A CA 1
ATOM 757 C C . GLU A 1 97 ? -6.852 -8.244 17.664 1.00 96.00 97 GLU A C 1
ATOM 759 O O . GLU A 1 97 ? -7.557 -9.028 18.298 1.00 96.00 97 GLU A O 1
ATOM 764 N N . THR A 1 98 ? -6.829 -6.936 17.935 1.00 95.56 98 THR A N 1
ATOM 765 C CA . THR A 1 98 ? -7.480 -6.351 19.119 1.00 95.56 98 THR A CA 1
ATOM 766 C C . THR A 1 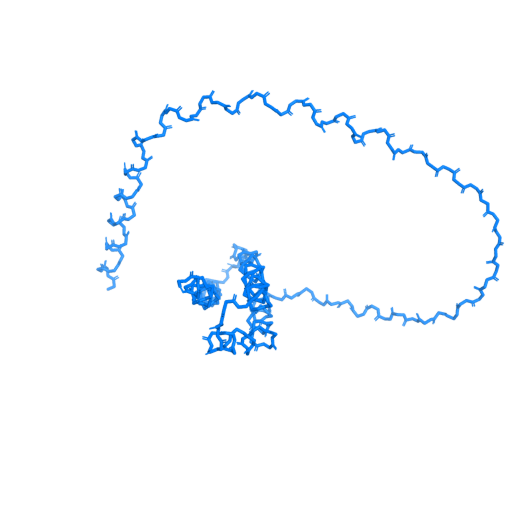98 ? -8.699 -5.491 18.793 1.00 95.56 98 THR A C 1
ATOM 768 O O . THR A 1 98 ? -9.077 -4.658 19.621 1.00 95.56 98 THR A O 1
ATOM 771 N N . PHE A 1 99 ? -9.270 -5.626 17.591 1.00 95.38 99 PHE A N 1
ATOM 772 C CA . PHE A 1 99 ? -10.311 -4.715 17.122 1.00 95.38 99 PHE A CA 1
ATOM 773 C C . PHE A 1 99 ? -11.594 -4.787 17.974 1.00 95.38 99 PHE A C 1
ATOM 775 O O . PHE A 1 99 ? -12.205 -5.848 18.079 1.00 95.38 99 PHE A O 1
ATOM 782 N N . ASP A 1 100 ? -12.036 -3.662 18.544 1.00 93.94 100 ASP A N 1
ATOM 783 C CA . ASP A 1 100 ? -13.165 -3.578 19.486 1.00 93.94 100 ASP A CA 1
ATOM 784 C C . ASP A 1 100 ? -14.238 -2.538 19.113 1.00 93.94 100 ASP A C 1
ATOM 786 O O . ASP A 1 100 ? -15.161 -2.288 19.888 1.00 93.94 100 ASP A O 1
ATOM 790 N N . LYS A 1 101 ? -14.138 -1.921 17.926 1.00 93.19 101 LYS A N 1
ATOM 791 C CA . LYS A 1 101 ? -15.041 -0.851 17.449 1.00 93.19 101 LYS A CA 1
ATOM 792 C C . LYS A 1 101 ? -15.107 0.385 18.365 1.00 93.19 101 LYS A C 1
ATOM 794 O O . LYS A 1 101 ? -15.989 1.224 18.181 1.00 93.19 101 LYS A O 1
ATOM 799 N N . SER A 1 102 ? -14.174 0.556 19.305 1.00 95.44 102 SER A N 1
ATOM 800 C CA . SER A 1 102 ? -14.041 1.812 20.045 1.00 95.44 102 SER A CA 1
ATOM 801 C C . SER A 1 102 ? -13.728 2.965 19.091 1.00 95.44 102 SER A C 1
ATOM 803 O O . SER A 1 102 ? -13.065 2.786 18.068 1.00 95.44 102 SER A O 1
ATOM 805 N N . GLU A 1 103 ? -14.164 4.179 19.432 1.00 95.88 103 GLU A N 1
ATOM 806 C CA . GLU A 1 103 ? -13.926 5.379 18.614 1.00 95.88 103 GLU A CA 1
ATOM 807 C C . GLU A 1 103 ? -12.442 5.536 18.247 1.00 95.88 103 GLU A C 1
ATOM 809 O O . GLU A 1 103 ? -12.096 5.811 17.096 1.00 95.88 103 GLU A O 1
ATOM 814 N N . LYS A 1 104 ? -11.556 5.267 19.213 1.00 95.94 104 LYS A N 1
ATOM 815 C CA . LYS A 1 104 ? -10.107 5.305 19.017 1.00 95.94 104 LYS A CA 1
ATOM 816 C C . LYS A 1 104 ? -9.650 4.322 17.939 1.00 95.94 104 LYS A C 1
ATOM 818 O O . LYS A 1 104 ? -8.872 4.703 17.068 1.00 95.94 104 LYS A O 1
ATOM 823 N N . GLN A 1 105 ? -10.109 3.077 17.994 1.00 95.69 105 GLN A N 1
ATOM 824 C CA . GLN A 1 105 ? -9.690 2.059 17.037 1.00 95.69 105 GLN A CA 1
ATOM 825 C C . GLN A 1 105 ? -10.342 2.237 15.664 1.00 95.69 105 GLN A C 1
ATOM 827 O O . GLN A 1 105 ? -9.720 1.938 14.650 1.00 95.69 105 GLN A O 1
ATOM 832 N N . VAL A 1 106 ? -11.559 2.783 15.596 1.00 95.94 106 VAL A N 1
ATOM 833 C CA . VAL A 1 106 ? -12.179 3.188 14.324 1.00 95.94 106 VAL A CA 1
ATOM 834 C C . VAL A 1 106 ? -11.362 4.296 13.660 1.00 95.94 106 VAL A C 1
ATOM 836 O O . VAL A 1 106 ? -11.089 4.226 12.461 1.00 95.94 106 VAL A O 1
ATOM 839 N N . TYR A 1 107 ? -10.921 5.290 14.436 1.00 96.75 107 TYR A N 1
ATOM 840 C CA . TYR A 1 107 ? -10.016 6.326 13.944 1.00 96.75 107 TYR A CA 1
ATOM 841 C C . TYR A 1 107 ? -8.685 5.733 13.458 1.00 96.75 107 TYR A C 1
ATOM 843 O O . TYR A 1 107 ? -8.227 6.062 12.366 1.00 96.75 107 TYR A O 1
ATOM 851 N N . GLU A 1 108 ? -8.087 4.827 14.234 1.00 96.31 108 GLU A N 1
ATOM 852 C CA . GLU A 1 108 ? -6.831 4.156 13.884 1.00 96.31 108 GLU A CA 1
ATOM 853 C C . GLU A 1 108 ? -6.960 3.303 12.610 1.00 96.31 108 GLU A C 1
ATOM 855 O O . GLU A 1 108 ? -6.100 3.369 11.731 1.00 96.31 108 GLU A O 1
ATOM 860 N N . LYS A 1 109 ? -8.083 2.594 12.439 1.00 97.00 109 LYS A N 1
ATOM 861 C CA . LYS A 1 109 ? -8.414 1.865 11.207 1.00 97.00 109 LYS A CA 1
ATOM 862 C C . LYS A 1 109 ? -8.448 2.791 9.996 1.00 97.00 109 LYS A C 1
ATOM 864 O O . LYS A 1 109 ? -7.794 2.523 8.992 1.00 97.00 109 LYS A O 1
ATOM 869 N N . ASN A 1 110 ? -9.192 3.893 10.099 1.00 96.88 110 ASN A N 1
ATOM 870 C CA . ASN A 1 110 ? -9.317 4.862 9.011 1.00 96.88 110 ASN A CA 1
ATOM 871 C C . ASN A 1 110 ? -7.960 5.496 8.680 1.00 96.88 110 ASN A C 1
ATOM 873 O O . ASN A 1 110 ? -7.628 5.669 7.511 1.00 96.88 110 ASN A O 1
ATOM 877 N N . TYR A 1 111 ? -7.148 5.786 9.699 1.00 97.81 111 TYR A N 1
ATOM 878 C CA . TYR A 1 111 ? -5.785 6.268 9.515 1.00 97.81 111 TYR A CA 1
ATOM 879 C C . TYR A 1 111 ? -4.933 5.283 8.702 1.00 97.81 111 TYR A C 1
ATOM 881 O O . TYR A 1 111 ? -4.306 5.693 7.722 1.00 97.81 111 TYR A O 1
ATOM 889 N N . PHE A 1 112 ? -4.923 3.995 9.063 1.00 98.25 112 PHE A N 1
ATOM 890 C CA . PHE A 1 112 ? -4.155 2.997 8.317 1.00 98.25 112 PHE A CA 1
ATOM 891 C C . PHE A 1 112 ? -4.682 2.805 6.896 1.00 98.25 112 PHE A C 1
ATOM 893 O O . PHE A 1 112 ? -3.869 2.775 5.974 1.00 98.25 112 PHE A O 1
ATOM 900 N N . ASN A 1 113 ? -6.003 2.772 6.692 1.00 97.62 113 ASN A N 1
ATOM 901 C CA . ASN A 1 113 ? -6.596 2.727 5.354 1.00 97.62 113 ASN A CA 1
ATOM 902 C C . ASN A 1 113 ? -6.081 3.876 4.473 1.00 97.62 113 ASN A C 1
ATOM 904 O O . ASN A 1 113 ? -5.557 3.637 3.386 1.00 97.62 113 ASN A O 1
ATOM 908 N N . GLU A 1 114 ? -6.125 5.114 4.968 1.00 98.25 114 GLU A N 1
ATOM 909 C CA . GLU A 1 114 ? -5.619 6.276 4.231 1.00 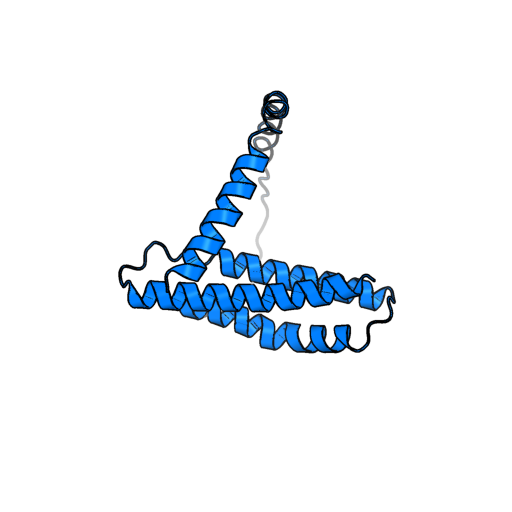98.25 114 GLU A CA 1
ATOM 910 C C . GLU A 1 114 ? -4.113 6.190 3.945 1.00 98.25 114 GLU A C 1
ATOM 912 O O . GLU A 1 114 ? -3.657 6.593 2.872 1.00 98.25 114 GLU A O 1
ATOM 917 N N . MET A 1 115 ? -3.306 5.675 4.880 1.00 98.31 115 MET A N 1
ATOM 918 C CA . MET A 1 115 ? -1.863 5.548 4.650 1.00 98.31 115 MET A CA 1
ATOM 919 C C . MET A 1 115 ? -1.552 4.472 3.608 1.00 98.31 115 MET A C 1
ATOM 921 O O . MET A 1 115 ? -0.726 4.703 2.725 1.00 98.31 115 MET A O 1
ATOM 925 N N . LEU A 1 116 ? -2.244 3.333 3.645 1.00 98.31 116 LEU A N 1
ATOM 926 C CA . LEU A 1 116 ? -2.094 2.284 2.638 1.00 98.31 116 LEU A CA 1
ATOM 927 C C . LEU A 1 116 ? -2.542 2.760 1.246 1.00 98.31 116 LEU A C 1
ATOM 929 O O . LEU A 1 116 ? -1.859 2.481 0.260 1.00 98.31 116 LEU A O 1
ATOM 933 N N . LEU A 1 117 ? -3.624 3.543 1.154 1.00 98.38 117 LEU A N 1
ATOM 934 C CA . LEU A 1 117 ? -4.056 4.165 -0.104 1.00 98.38 117 LEU A CA 1
ATOM 935 C C . LEU A 1 117 ? -2.996 5.121 -0.669 1.00 98.38 117 LEU A C 1
ATOM 937 O O . LEU A 1 117 ? -2.725 5.098 -1.870 1.00 98.38 117 LEU A O 1
ATOM 941 N N . LYS A 1 118 ? -2.334 5.918 0.179 1.00 98.25 118 LYS A N 1
ATOM 942 C CA . LYS A 1 118 ? -1.212 6.769 -0.261 1.00 98.25 118 LYS A CA 1
ATOM 943 C C . LYS A 1 118 ? -0.060 5.948 -0.833 1.00 98.25 118 LYS A C 1
ATOM 945 O O . LYS A 1 118 ? 0.487 6.323 -1.868 1.00 98.25 118 LYS A O 1
ATOM 950 N N . LEU A 1 119 ? 0.282 4.823 -0.204 1.00 97.94 119 LEU A N 1
ATOM 951 C CA . LEU A 1 119 ? 1.325 3.935 -0.717 1.00 97.94 119 LEU A CA 1
ATOM 952 C C . LEU A 1 119 ? 0.949 3.313 -2.071 1.00 97.94 119 LEU A C 1
ATOM 954 O O . LEU A 1 119 ? 1.818 3.184 -2.933 1.00 97.94 119 LEU A O 1
ATOM 958 N N . LEU A 1 120 ? -0.326 2.976 -2.297 1.00 98.19 120 LEU A N 1
ATOM 959 C CA . LEU A 1 120 ? -0.794 2.522 -3.614 1.00 98.19 120 LEU A CA 1
ATOM 960 C C . LEU A 1 120 ? -0.615 3.597 -4.686 1.00 98.19 120 LEU A C 1
ATOM 962 O O . LEU A 1 120 ? -0.082 3.301 -5.752 1.00 98.19 120 LEU A O 1
ATOM 966 N N . ILE A 1 121 ? -0.978 4.846 -4.386 1.00 97.62 121 ILE A N 1
ATOM 967 C CA . ILE A 1 121 ? -0.778 5.970 -5.310 1.00 97.62 121 ILE A CA 1
ATOM 968 C C . ILE A 1 121 ? 0.716 6.153 -5.627 1.00 97.62 121 ILE A C 1
ATOM 970 O O . ILE A 1 121 ? 1.078 6.383 -6.782 1.00 97.62 121 ILE A O 1
ATOM 974 N N . GLU A 1 122 ? 1.601 6.020 -4.630 1.00 96.88 122 GLU A N 1
ATOM 975 C CA . GLU A 1 122 ? 3.053 6.069 -4.855 1.00 96.88 122 GLU A CA 1
ATOM 976 C C . GLU A 1 122 ? 3.539 4.941 -5.781 1.00 96.88 122 GLU A C 1
ATOM 978 O O . GLU A 1 122 ? 4.365 5.198 -6.661 1.00 96.88 122 GLU A O 1
ATOM 983 N N . LEU A 1 123 ? 3.022 3.715 -5.624 1.00 96.69 123 LEU A N 1
ATOM 984 C CA . LEU A 1 123 ? 3.353 2.579 -6.495 1.00 96.69 123 LEU A CA 1
ATOM 985 C C . LEU A 1 123 ? 2.831 2.771 -7.922 1.00 96.69 123 LEU A C 1
ATOM 987 O O . LEU A 1 123 ? 3.565 2.495 -8.874 1.00 96.69 123 LEU A O 1
ATOM 991 N N . ASP A 1 124 ? 1.605 3.265 -8.085 1.00 93.38 124 ASP A N 1
ATOM 992 C CA . ASP A 1 124 ? 1.008 3.541 -9.397 1.00 93.38 124 ASP A CA 1
ATOM 993 C C . ASP A 1 124 ? 1.739 4.669 -10.134 1.00 93.38 124 ASP A C 1
ATOM 995 O O . ASP A 1 124 ? 1.870 4.635 -11.359 1.00 93.38 124 ASP A O 1
ATOM 999 N N . GLY A 1 125 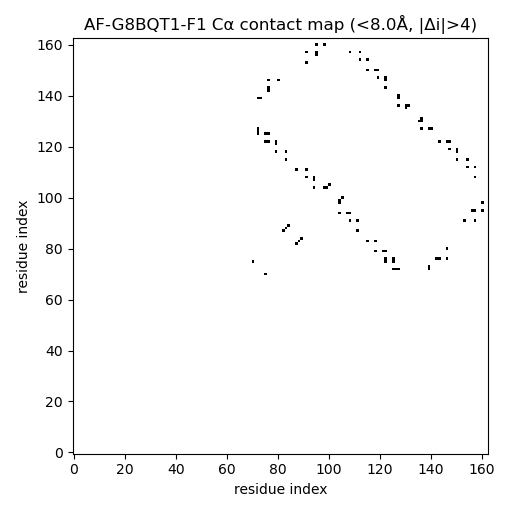? 2.309 5.622 -9.391 1.00 93.50 125 GLY A N 1
ATOM 1000 C CA . GLY A 1 125 ? 3.163 6.681 -9.928 1.00 93.50 125 GLY A CA 1
ATOM 1001 C C . GLY A 1 125 ? 4.531 6.213 -10.450 1.00 93.50 125 GLY A C 1
ATOM 1002 O O . GLY A 1 125 ? 5.269 7.016 -11.028 1.00 93.50 125 GLY A O 1
ATOM 1003 N N . VAL A 1 126 ? 4.916 4.943 -10.263 1.00 93.81 126 VAL A N 1
ATOM 1004 C CA . VAL A 1 126 ? 6.166 4.398 -10.817 1.00 93.81 126 VAL A CA 1
ATOM 1005 C C . VAL A 1 126 ? 5.975 4.083 -12.301 1.00 93.81 126 VAL A C 1
ATOM 1007 O O . VAL A 1 126 ? 5.531 2.991 -12.663 1.00 93.81 126 VAL A O 1
ATOM 1010 N N . ASP A 1 127 ? 6.336 5.035 -13.162 1.00 91.88 127 ASP A N 1
ATOM 1011 C CA . ASP A 1 127 ? 6.307 4.857 -14.615 1.00 91.88 127 ASP A CA 1
ATOM 1012 C C . ASP A 1 127 ? 7.455 3.955 -15.107 1.00 91.88 127 ASP A C 1
ATOM 1014 O O . ASP A 1 127 ? 8.621 4.138 -14.757 1.00 91.88 127 ASP A O 1
ATOM 1018 N N . LEU A 1 128 ? 7.099 2.956 -15.918 1.00 91.44 128 LEU A N 1
ATOM 1019 C CA . LEU A 1 128 ? 7.991 1.930 -16.462 1.00 91.44 128 LEU A CA 1
ATOM 1020 C C . LEU A 1 128 ? 8.073 1.987 -18.001 1.00 91.44 128 LEU A C 1
ATOM 1022 O O . LEU A 1 128 ? 8.589 1.047 -18.617 1.00 91.44 128 LEU A O 1
ATOM 1026 N N . MET A 1 129 ? 7.508 3.016 -18.649 1.00 88.88 129 MET A N 1
ATOM 1027 C CA . MET A 1 129 ? 7.455 3.085 -20.113 1.00 88.88 129 MET A CA 1
ATOM 1028 C C . MET A 1 129 ? 8.842 3.214 -20.747 1.00 88.88 129 MET A C 1
ATOM 1030 O O . MET A 1 129 ? 9.140 2.433 -21.654 1.00 88.88 129 MET A O 1
ATOM 1034 N N . ASP A 1 130 ? 9.705 4.062 -20.185 1.00 89.62 130 ASP A N 1
ATOM 1035 C CA . ASP A 1 130 ? 11.012 4.451 -20.746 1.00 89.62 130 ASP A CA 1
ATOM 1036 C C . ASP A 1 130 ? 12.148 3.429 -20.537 1.00 89.62 130 ASP A C 1
ATOM 1038 O O . ASP A 1 130 ? 13.315 3.704 -20.817 1.00 89.62 130 ASP A O 1
ATOM 1042 N N . ILE A 1 131 ? 11.846 2.236 -20.020 1.00 92.19 131 ILE A N 1
ATOM 1043 C CA . ILE A 1 131 ? 12.859 1.196 -19.810 1.00 92.19 131 ILE A CA 1
ATOM 1044 C C . ILE A 1 131 ? 13.101 0.451 -21.126 1.00 92.19 131 ILE A C 1
AT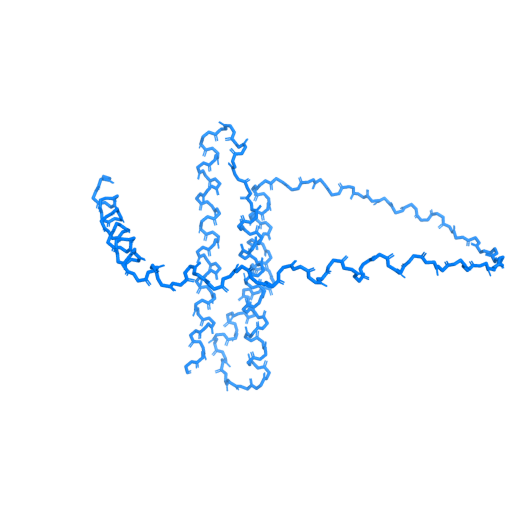OM 1046 O O . ILE A 1 131 ? 12.242 -0.314 -21.573 1.00 92.19 131 ILE A O 1
ATOM 1050 N N . SER A 1 132 ? 14.286 0.648 -21.707 1.00 93.00 132 SER A N 1
ATOM 1051 C CA . SER A 1 132 ? 14.709 -0.008 -22.953 1.00 93.00 132 SER A CA 1
ATOM 1052 C C . SER A 1 132 ? 15.020 -1.496 -22.790 1.00 93.00 132 SER A C 1
ATOM 1054 O O . SER A 1 132 ? 14.841 -2.254 -23.736 1.00 93.00 132 SER A O 1
ATOM 1056 N N . ASP A 1 133 ? 15.485 -1.913 -21.609 1.00 95.56 133 ASP A N 1
ATOM 1057 C CA . ASP A 1 133 ? 15.806 -3.311 -21.304 1.00 95.56 133 ASP A CA 1
ATOM 1058 C C . ASP A 1 133 ? 14.523 -4.123 -20.999 1.00 95.56 133 ASP A C 1
ATOM 1060 O O . ASP A 1 133 ? 13.874 -3.878 -19.969 1.00 95.56 133 ASP A O 1
ATOM 1064 N N . PRO A 1 134 ? 14.133 -5.089 -21.858 1.00 93.88 134 PRO A N 1
ATOM 1065 C CA . PRO A 1 134 ? 12.901 -5.856 -21.689 1.00 93.88 134 PRO A CA 1
ATOM 1066 C C . PRO A 1 134 ? 12.884 -6.739 -20.435 1.00 93.88 134 PRO A C 1
ATOM 1068 O O . PRO A 1 134 ? 11.825 -6.892 -19.812 1.00 93.88 134 PRO A O 1
ATOM 1071 N N . GLU A 1 135 ? 14.030 -7.308 -20.048 1.00 95.56 135 GLU A N 1
ATOM 1072 C CA . GLU A 1 135 ? 14.120 -8.203 -18.889 1.00 95.56 135 GLU A CA 1
ATOM 1073 C C . GLU A 1 135 ? 13.916 -7.410 -17.600 1.00 95.56 135 GLU A C 1
ATOM 1075 O O . GLU A 1 135 ? 13.019 -7.711 -16.802 1.00 95.56 135 GLU A O 1
ATOM 1080 N N . ARG A 1 136 ? 14.654 -6.305 -17.450 1.00 94.19 136 ARG A N 1
ATOM 1081 C CA . ARG A 1 136 ? 14.496 -5.384 -16.320 1.00 94.19 136 ARG A CA 1
ATOM 1082 C C . ARG A 1 136 ? 13.091 -4.794 -16.238 1.00 94.19 136 ARG A C 1
ATOM 1084 O O . ARG A 1 136 ? 12.518 -4.731 -15.148 1.00 94.19 136 ARG A O 1
ATOM 1091 N N . LYS A 1 137 ? 12.495 -4.392 -17.367 1.00 95.50 137 LYS A N 1
ATOM 1092 C CA . LYS A 1 137 ? 11.112 -3.877 -17.406 1.00 95.50 137 LYS A CA 1
ATOM 1093 C C . LYS A 1 137 ? 10.114 -4.910 -16.888 1.00 95.50 137 LYS A C 1
ATOM 1095 O O . LYS A 1 137 ? 9.191 -4.560 -16.152 1.00 95.50 137 LYS A O 1
ATOM 1100 N N . THR A 1 138 ? 10.295 -6.175 -17.258 1.00 95.62 138 THR A N 1
ATOM 1101 C CA . THR A 1 138 ? 9.432 -7.278 -16.817 1.00 95.62 138 THR A CA 1
ATOM 1102 C C . THR A 1 138 ? 9.591 -7.546 -15.322 1.00 95.62 138 THR A C 1
ATOM 1104 O O . THR A 1 138 ? 8.586 -7.616 -14.612 1.00 95.62 138 THR A O 1
ATOM 1107 N N . ALA A 1 139 ? 10.829 -7.599 -14.824 1.00 95.25 139 ALA A N 1
ATOM 1108 C CA . ALA A 1 139 ? 11.115 -7.778 -13.402 1.00 95.25 139 ALA A CA 1
ATOM 1109 C C . ALA A 1 139 ? 10.505 -6.655 -12.542 1.00 95.25 139 ALA A C 1
ATOM 1111 O O . ALA A 1 139 ? 9.834 -6.923 -11.544 1.00 95.25 139 ALA A O 1
ATOM 1112 N N . LEU A 1 140 ? 10.654 -5.395 -12.964 1.00 95.81 140 LEU A N 1
ATOM 1113 C CA . LEU A 1 140 ? 10.069 -4.241 -12.275 1.00 95.81 140 LEU A CA 1
ATOM 1114 C C . LEU A 1 140 ? 8.538 -4.257 -12.280 1.00 95.81 140 LEU A C 1
ATOM 1116 O O . LEU A 1 140 ? 7.917 -3.961 -11.260 1.00 95.81 140 LEU A O 1
ATOM 1120 N N . LYS A 1 141 ? 7.912 -4.628 -13.405 1.00 96.19 141 LYS A N 1
ATOM 1121 C CA . LYS A 1 141 ? 6.452 -4.782 -13.485 1.00 96.19 141 LYS A CA 1
ATOM 1122 C C . LYS A 1 141 ? 5.944 -5.830 -12.502 1.00 96.19 141 LYS A C 1
ATOM 1124 O O . LYS A 1 141 ? 4.943 -5.584 -11.829 1.00 96.19 141 LYS A O 1
ATOM 1129 N N . LEU A 1 142 ? 6.616 -6.980 -12.435 1.00 96.81 142 LEU A N 1
ATOM 1130 C CA . LEU A 1 142 ? 6.262 -8.052 -11.511 1.00 96.81 142 LEU A CA 1
ATOM 1131 C C . LEU A 1 142 ? 6.379 -7.570 -10.063 1.00 96.81 142 LEU A C 1
ATOM 1133 O O . LEU A 1 142 ? 5.398 -7.627 -9.328 1.00 96.81 142 LEU A O 1
ATOM 1137 N N . ARG A 1 143 ? 7.523 -6.984 -9.700 1.00 96.75 143 ARG A N 1
ATOM 1138 C CA . ARG A 1 143 ? 7.778 -6.485 -8.344 1.00 96.75 143 ARG A CA 1
ATOM 1139 C C . ARG A 1 143 ? 6.782 -5.406 -7.914 1.00 96.75 143 ARG A C 1
ATOM 1141 O O . ARG A 1 143 ? 6.239 -5.463 -6.815 1.00 96.75 143 ARG A O 1
ATOM 1148 N N . ARG A 1 144 ? 6.465 -4.455 -8.801 1.00 97.69 144 ARG A N 1
ATOM 1149 C CA . ARG A 1 144 ? 5.431 -3.434 -8.557 1.00 97.69 144 ARG A CA 1
ATOM 1150 C C . ARG A 1 144 ? 4.060 -4.074 -8.332 1.00 97.69 144 ARG A C 1
ATOM 1152 O O . ARG A 1 144 ? 3.343 -3.686 -7.418 1.00 97.69 144 ARG A O 1
ATOM 1159 N N . LYS A 1 145 ? 3.696 -5.069 -9.147 1.00 97.44 145 LYS A N 1
ATOM 1160 C CA . LYS A 1 145 ? 2.420 -5.789 -9.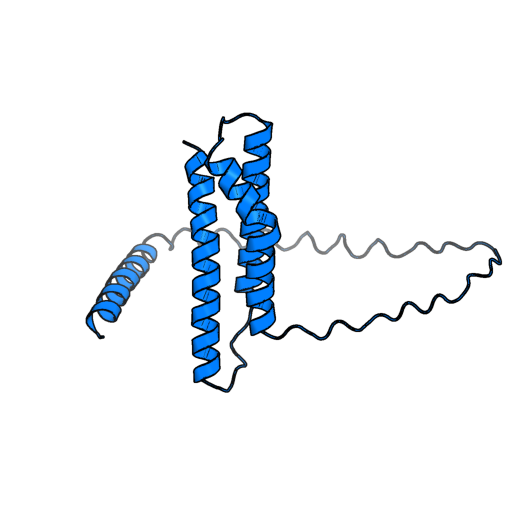027 1.00 97.44 145 LYS A CA 1
ATOM 1161 C C . LYS A 1 145 ? 2.324 -6.566 -7.714 1.00 97.44 145 LYS A C 1
ATOM 1163 O O . LYS A 1 145 ? 1.258 -6.589 -7.108 1.00 97.44 145 LYS A O 1
ATOM 1168 N N . GLU A 1 146 ? 3.409 -7.195 -7.279 1.00 97.94 146 GLU A N 1
ATOM 1169 C CA . GLU A 1 146 ? 3.482 -7.890 -5.990 1.00 97.94 146 GLU A CA 1
ATOM 1170 C C . GLU A 1 146 ? 3.320 -6.919 -4.819 1.00 97.94 146 GLU A C 1
ATOM 1172 O O . GLU A 1 146 ? 2.509 -7.178 -3.931 1.00 97.94 146 GLU A O 1
ATOM 1177 N N . ALA A 1 147 ? 4.000 -5.769 -4.860 1.00 97.88 147 ALA A N 1
ATOM 1178 C CA . ALA A 1 147 ? 3.854 -4.723 -3.850 1.00 97.88 147 ALA A CA 1
ATOM 1179 C C . ALA A 1 147 ? 2.412 -4.196 -3.760 1.00 97.88 147 ALA A C 1
ATOM 1181 O O . ALA A 1 147 ? 1.852 -4.112 -2.669 1.00 97.88 147 ALA A O 1
ATOM 1182 N N . ILE A 1 148 ? 1.782 -3.913 -4.908 1.00 98.12 148 ILE A N 1
ATOM 1183 C CA . ILE A 1 148 ? 0.378 -3.480 -4.974 1.00 98.12 148 ILE A CA 1
ATOM 1184 C C . ILE A 1 148 ? -0.540 -4.535 -4.353 1.00 98.12 148 ILE A C 1
ATOM 1186 O O . ILE A 1 148 ? -1.357 -4.209 -3.496 1.00 98.12 148 ILE A O 1
ATOM 1190 N N . LYS A 1 149 ? -0.385 -5.807 -4.743 1.00 98.31 149 LYS A N 1
ATOM 1191 C CA . LYS A 1 149 ? -1.202 -6.907 -4.210 1.00 98.31 149 LYS A CA 1
ATOM 1192 C C . LYS A 1 149 ? -1.059 -7.067 -2.704 1.00 98.31 149 LYS A C 1
ATOM 1194 O O . LYS A 1 149 ? -2.049 -7.338 -2.034 1.00 98.31 149 LYS A O 1
ATOM 1199 N N . LEU A 1 150 ? 0.157 -6.921 -2.184 1.00 97.94 150 LEU A N 1
ATOM 1200 C CA . LEU A 1 150 ? 0.416 -6.989 -0.753 1.00 97.94 150 LEU A CA 1
ATOM 1201 C C . LEU A 1 150 ? -0.359 -5.893 -0.013 1.00 97.94 150 LEU A C 1
ATOM 1203 O O . LEU A 1 150 ? -1.119 -6.203 0.898 1.00 97.94 150 LEU A O 1
ATOM 1207 N N . ILE A 1 151 ? -0.247 -4.638 -0.456 1.00 98.12 151 ILE A N 1
ATOM 1208 C CA . ILE A 1 151 ? -0.930 -3.504 0.186 1.00 98.12 151 ILE A CA 1
ATOM 1209 C C . ILE A 1 151 ? -2.456 -3.619 0.058 1.00 98.12 151 ILE A C 1
ATOM 1211 O O . ILE A 1 151 ? -3.172 -3.402 1.032 1.00 98.12 151 ILE A O 1
ATOM 1215 N N . GLN A 1 152 ? -2.963 -4.019 -1.112 1.00 98.19 152 GLN A N 1
ATOM 1216 C CA . GLN A 1 152 ? -4.391 -4.294 -1.318 1.00 98.19 152 GLN A CA 1
ATOM 1217 C C . GLN A 1 152 ? -4.899 -5.422 -0.414 1.00 98.19 152 GLN A C 1
ATOM 1219 O O . GLN A 1 152 ? -6.021 -5.360 0.080 1.00 98.19 152 GLN A O 1
ATOM 1224 N N . GLY A 1 153 ? -4.076 -6.445 -0.175 1.00 98.12 153 GLY A N 1
ATOM 1225 C CA . GLY A 1 153 ? -4.390 -7.518 0.761 1.00 98.12 153 GLY A CA 1
ATOM 1226 C C . GLY A 1 153 ? -4.618 -6.996 2.178 1.00 98.12 153 GLY A C 1
ATOM 1227 O O . GLY A 1 153 ? -5.587 -7.392 2.816 1.00 98.12 153 GLY A O 1
ATOM 1228 N N . GLU A 1 154 ? -3.773 -6.081 2.653 1.00 97.56 154 GLU A N 1
ATOM 1229 C CA . GLU A 1 154 ? -3.936 -5.463 3.975 1.00 97.56 154 GLU A CA 1
ATOM 1230 C C . GLU A 1 154 ? -5.148 -4.529 4.048 1.00 97.56 154 GLU A C 1
ATOM 1232 O O . GLU A 1 154 ? -5.897 -4.593 5.020 1.00 97.56 154 GLU A O 1
ATOM 1237 N N . LEU A 1 155 ? -5.396 -3.725 3.005 1.00 96.88 155 LEU A N 1
ATOM 1238 C CA . LEU A 1 155 ? -6.610 -2.901 2.905 1.00 96.88 155 LEU A CA 1
ATOM 1239 C C . LEU A 1 155 ? -7.873 -3.755 3.026 1.00 96.88 155 LEU A C 1
ATOM 1241 O O . LEU A 1 155 ? -8.739 -3.458 3.840 1.00 96.88 155 LEU A O 1
ATOM 1245 N N . ASN A 1 156 ? -7.939 -4.872 2.298 1.00 97.19 156 ASN A N 1
ATOM 1246 C CA . ASN A 1 156 ? -9.078 -5.783 2.377 1.00 97.19 156 ASN A CA 1
ATOM 1247 C C . ASN A 1 156 ? -9.272 -6.346 3.794 1.00 97.19 156 ASN A C 1
ATOM 1249 O O . ASN A 1 156 ? -10.405 -6.477 4.252 1.00 97.19 156 ASN A O 1
ATOM 1253 N N . LYS A 1 157 ? -8.190 -6.684 4.510 1.00 96.44 157 LYS A N 1
ATOM 1254 C CA . LYS A 1 157 ? -8.292 -7.145 5.906 1.00 96.44 157 LYS A CA 1
ATOM 1255 C C . LYS A 1 157 ? -8.871 -6.057 6.811 1.00 96.44 157 LYS A C 1
ATOM 1257 O O . LYS A 1 157 ? -9.753 -6.355 7.610 1.00 96.44 157 LYS A O 1
ATOM 1262 N N . LEU A 1 158 ? -8.396 -4.818 6.673 1.00 95.25 158 LEU A N 1
ATOM 1263 C CA . LEU A 1 158 ? -8.884 -3.681 7.453 1.00 95.25 158 LEU A CA 1
ATOM 1264 C C . LEU A 1 158 ? -10.342 -3.342 7.127 1.00 95.25 158 LEU A C 1
ATOM 1266 O O . LEU A 1 158 ? -11.131 -3.094 8.037 1.00 95.25 158 LEU A O 1
ATOM 1270 N N . ASP A 1 159 ? -10.735 -3.380 5.856 1.00 93.31 159 ASP A N 1
ATOM 1271 C CA . ASP A 1 159 ? -12.117 -3.128 5.446 1.00 93.31 159 ASP A CA 1
ATOM 1272 C C . ASP A 1 159 ? -13.071 -4.185 6.009 1.00 93.31 159 ASP A C 1
ATOM 1274 O O . ASP A 1 159 ? -14.166 -3.852 6.467 1.00 93.31 159 ASP A O 1
ATOM 1278 N N . ASN A 1 160 ? -12.623 -5.438 6.103 1.00 94.00 160 ASN A N 1
ATOM 1279 C CA . ASN A 1 160 ? -13.398 -6.521 6.705 1.00 94.00 160 ASN A CA 1
ATOM 1280 C C . ASN A 1 160 ? -13.584 -6.388 8.229 1.00 94.00 160 ASN A C 1
ATOM 1282 O O . ASN A 1 160 ? -14.503 -7.000 8.767 1.00 94.00 160 ASN A O 1
ATOM 1286 N N . LEU A 1 161 ? -12.810 -5.543 8.927 1.00 88.75 161 LEU A N 1
ATOM 1287 C CA . LEU A 1 161 ? -13.069 -5.214 10.340 1.00 88.75 161 LEU A CA 1
ATOM 1288 C C . LEU A 1 161 ? -14.382 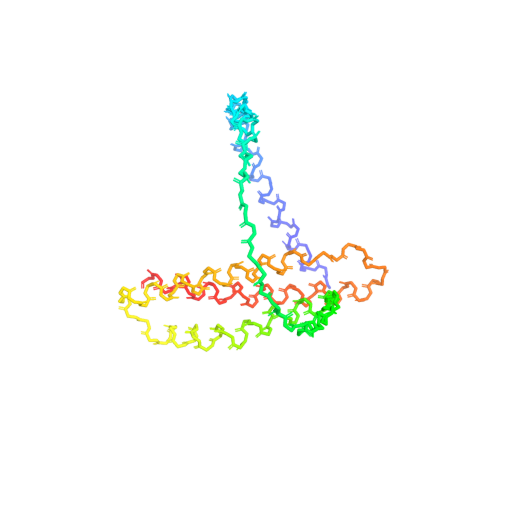-4.434 10.544 1.00 88.75 161 LEU A C 1
ATOM 1290 O O . LEU A 1 161 ? -14.806 -4.208 11.674 1.00 88.75 161 LEU A O 1
ATOM 1294 N N . SER A 1 162 ? -15.019 -3.962 9.465 1.00 65.25 162 SER A N 1
ATOM 1295 C CA . SER A 1 162 ? -16.289 -3.230 9.528 1.00 65.25 162 SER A CA 1
ATOM 1296 C C . SER A 1 162 ? -17.529 -4.098 9.798 1.00 65.25 162 SER A C 1
ATOM 1298 O O . SER A 1 162 ? -18.602 -3.526 9.995 1.00 65.25 162 SER A O 1
ATOM 1300 N N . GLN A 1 163 ? -17.393 -5.432 9.852 1.00 51.59 163 GLN A N 1
ATOM 1301 C CA . GLN A 1 163 ? -18.482 -6.361 10.198 1.00 51.59 163 GLN A CA 1
ATOM 1302 C C . GLN A 1 163 ? -18.686 -6.492 11.707 1.00 51.59 163 GLN A C 1
ATOM 1304 O O . GLN A 1 163 ? -17.708 -6.578 12.478 1.00 51.59 163 GLN A O 1
#

Foldseek 3Di:
DVPVVVVVVVVVVVVVVVVVPPPPPPPPPPPPDDPPPPPPPPPPPDDDDDDDDDDDDDPPPPPPPPPPPPDDLVRLLVVLVVCCVPPQVVLLVVLLVDPDPPPVSVVSLVVSLVSLVVSLVSLVPSDLPPDPDPVVSVVSVVSSVVSNVVSVVSNVSSVVSVD

Solvent-accessible surface area (backbone atoms only — not comparable to full-atom values): 10557 Å² total; per-residue (Å²): 129,63,72,66,55,52,53,52,54,52,55,51,51,53,54,54,62,62,56,66,77,75,54,86,78,70,78,82,77,85,86,80,82,86,85,76,79,78,74,75,80,81,76,85,84,85,83,88,80,87,80,82,91,81,94,72,94,71,82,84,74,78,74,78,73,72,73,75,70,84,73,50,75,67,52,49,52,50,48,47,53,45,48,42,63,76,71,42,46,65,58,51,53,51,46,72,73,66,67,76,80,43,72,69,55,50,51,50,50,54,50,51,47,54,51,50,51,52,46,46,53,57,56,70,66,61,82,65,82,89,52,84,52,66,68,61,41,50,53,51,52,51,53,52,52,51,53,49,52,53,51,52,52,51,47,52,56,58,59,59,66,76,112

Sequence (163 aa):
MDLFQQLFDTDLKSLINKTQNDNLMATLCITGVTATLLAIFLLKSSSAGKSKKGKKKKLKKQNMKVAKKPLTLEEKIEKVLGTYNTEYRDGINKLLETFDKSEKQVYEKNYFNEMLLKLLIELDGVDLMDISDPERKTALKLRRKEAIKLIQGELNKLDNLSQ

Organism: Tetrapisispora phaffii (strain ATCC 24235 / CBS 4417 / NBRC 1672 / NRRL Y-8282 / UCD 70-5) (NCBI:txid1071381)